Protein AF-A0A7L2RT43-F1 (afdb_monomer_lite)

pLDDT: mean 70.76, std 15.05, range [37.91, 91.5]

Foldseek 3Di:
DVVVVVVVVVVVVVVVVLVVVVVVVVVVLPDPCCVVCDPPPPDPVVVVVVVVNLVVLVVLLVVLVVQLVVLVLVLVVLVVLLVCLVVCVVPVDDFDWDDCVVSVPDDPDDPPGHTPPDPVSNCVNPDVVSVVVNVVSVVSNVVSVVSNVVSVVVVVVVVVD

Structure (mmCIF, N/CA/C/O backbone):
data_AF-A0A7L2RT43-F1
#
_entry.id   AF-A0A7L2RT43-F1
#
loop_
_atom_site.group_PDB
_atom_site.id
_atom_site.type_symbol
_atom_site.label_atom_id
_atom_site.label_alt_id
_atom_site.label_comp_id
_atom_site.label_asym_id
_atom_site.label_entity_id
_atom_site.label_seq_id
_atom_site.pdbx_PDB_ins_code
_atom_site.Cartn_x
_atom_site.Cartn_y
_atom_site.Cartn_z
_atom_site.occupancy
_atom_site.B_iso_or_equiv
_atom_site.auth_seq_id
_atom_site.auth_comp_id
_atom_site.auth_asym_id
_atom_site.auth_atom_id
_atom_site.pdbx_PDB_model_num
ATOM 1 N N . ILE A 1 1 ? 2.472 17.837 10.122 1.00 66.56 1 ILE A N 1
ATOM 2 C CA . ILE A 1 1 ? 1.477 17.198 9.222 1.00 66.56 1 ILE A CA 1
ATOM 3 C C . ILE A 1 1 ? 1.852 17.397 7.753 1.00 66.56 1 ILE A C 1
ATOM 5 O O . ILE A 1 1 ? 1.757 16.445 6.989 1.00 66.56 1 ILE A O 1
ATOM 9 N N . ASP A 1 2 ? 2.384 18.560 7.372 1.00 83.12 2 ASP A N 1
ATOM 10 C CA . ASP A 1 2 ? 2.767 18.857 5.982 1.00 83.12 2 ASP A CA 1
ATOM 11 C C . ASP A 1 2 ? 3.875 17.949 5.432 1.00 83.12 2 ASP A C 1
ATOM 13 O O . ASP A 1 2 ? 3.764 17.458 4.314 1.00 83.12 2 ASP A O 1
ATOM 17 N N . ILE A 1 3 ? 4.890 17.623 6.243 1.00 85.75 3 ILE A N 1
ATOM 18 C CA . ILE A 1 3 ? 5.983 16.708 5.857 1.00 85.75 3 ILE A CA 1
ATOM 19 C C . ILE A 1 3 ? 5.455 15.336 5.419 1.00 85.75 3 ILE A C 1
ATOM 21 O O . ILE A 1 3 ? 5.852 14.833 4.373 1.00 85.75 3 ILE A O 1
ATOM 25 N N . PHE A 1 4 ? 4.516 14.752 6.169 1.00 87.12 4 PHE A N 1
ATOM 26 C CA . PHE A 1 4 ? 3.926 13.458 5.812 1.00 87.12 4 PHE A CA 1
ATOM 27 C C . PHE A 1 4 ? 3.163 13.525 4.487 1.00 87.12 4 PHE A C 1
ATOM 29 O O . PHE A 1 4 ? 3.270 12.611 3.675 1.00 87.12 4 PHE A O 1
ATOM 36 N N . LYS A 1 5 ? 2.456 14.632 4.232 1.00 85.81 5 LYS A N 1
ATOM 37 C CA . LYS A 1 5 ? 1.797 14.884 2.946 1.00 85.81 5 LYS A CA 1
ATOM 38 C C . LYS A 1 5 ? 2.804 14.871 1.794 1.00 85.81 5 LYS A C 1
ATOM 40 O O . LYS A 1 5 ? 2.600 14.139 0.831 1.00 85.81 5 LYS A O 1
ATOM 45 N N . TYR A 1 6 ? 3.902 15.621 1.907 1.00 88.44 6 TYR A N 1
ATOM 46 C CA . TYR A 1 6 ? 4.933 15.669 0.863 1.00 88.44 6 TYR A CA 1
ATOM 47 C C . TYR A 1 6 ? 5.580 14.307 0.608 1.00 88.44 6 TYR A C 1
ATOM 49 O O . TYR A 1 6 ? 5.798 13.946 -0.546 1.00 88.44 6 TYR A O 1
ATOM 57 N N . VAL A 1 7 ? 5.829 13.528 1.662 1.00 91.19 7 VAL A N 1
ATOM 58 C CA . VAL A 1 7 ? 6.380 12.173 1.530 1.00 91.19 7 VAL A CA 1
ATOM 59 C C . VAL A 1 7 ? 5.412 11.265 0.773 1.00 91.19 7 VAL A C 1
ATOM 61 O O . VAL A 1 7 ? 5.827 10.602 -0.172 1.00 91.19 7 VAL A O 1
ATOM 64 N N . ILE A 1 8 ? 4.122 11.269 1.118 1.00 89.94 8 ILE A N 1
ATOM 65 C CA . ILE A 1 8 ? 3.122 10.428 0.444 1.00 89.94 8 ILE A CA 1
ATOM 66 C C . ILE A 1 8 ? 2.988 10.812 -1.034 1.00 89.94 8 ILE A C 1
ATOM 68 O O . ILE A 1 8 ? 2.995 9.929 -1.889 1.00 89.94 8 ILE A O 1
ATOM 72 N N . TYR A 1 9 ? 2.919 12.109 -1.356 1.00 91.12 9 TYR A N 1
ATOM 73 C CA . TYR A 1 9 ? 2.854 12.558 -2.751 1.00 91.12 9 TYR A CA 1
ATOM 74 C C . TYR A 1 9 ? 4.123 12.209 -3.534 1.00 91.12 9 TYR A C 1
ATOM 76 O O . TYR A 1 9 ? 4.027 11.763 -4.676 1.00 91.12 9 TYR A O 1
ATOM 84 N N . GLY A 1 10 ? 5.301 12.364 -2.922 1.00 91.25 10 GLY A N 1
ATOM 85 C CA . GLY A 1 10 ? 6.574 11.996 -3.540 1.00 91.25 10 GLY A CA 1
ATOM 86 C C . GLY A 1 10 ? 6.662 10.499 -3.828 1.00 91.25 10 GLY A C 1
ATOM 87 O O . GLY A 1 10 ? 7.024 10.101 -4.933 1.00 91.25 10 GLY A O 1
ATOM 88 N N . VAL A 1 11 ? 6.255 9.668 -2.867 1.00 88.88 11 VAL A N 1
ATOM 89 C CA . VAL A 1 11 ? 6.207 8.209 -3.017 1.00 88.88 11 VAL A CA 1
ATOM 90 C C . VAL A 1 11 ? 5.194 7.806 -4.092 1.00 88.88 11 VAL A C 1
ATOM 92 O O . VAL A 1 11 ? 5.526 7.010 -4.966 1.00 88.88 11 VAL A O 1
ATOM 95 N N . ALA A 1 12 ? 3.996 8.398 -4.099 1.00 87.81 12 ALA A N 1
ATOM 96 C CA . ALA A 1 12 ? 2.977 8.129 -5.114 1.00 87.81 12 ALA A CA 1
ATOM 97 C C . ALA A 1 12 ? 3.459 8.481 -6.534 1.00 87.81 12 ALA A C 1
ATOM 99 O O . ALA A 1 12 ? 3.301 7.679 -7.455 1.00 87.81 12 ALA A O 1
ATOM 100 N N . ALA A 1 13 ? 4.098 9.642 -6.710 1.00 90.81 13 ALA A N 1
ATOM 101 C CA . ALA A 1 13 ? 4.662 10.053 -7.995 1.00 90.81 13 ALA A CA 1
ATOM 102 C C . ALA A 1 13 ? 5.808 9.131 -8.445 1.00 90.81 13 ALA A C 1
ATOM 104 O O . ALA A 1 13 ? 5.861 8.741 -9.612 1.00 90.81 13 ALA A O 1
ATOM 105 N N . ALA A 1 14 ? 6.691 8.730 -7.526 1.00 87.56 14 ALA A N 1
ATOM 106 C CA . ALA A 1 14 ? 7.780 7.803 -7.819 1.00 87.56 14 ALA A CA 1
ATOM 107 C C . ALA A 1 14 ? 7.262 6.423 -8.256 1.00 87.56 14 ALA A C 1
ATOM 109 O O . ALA A 1 14 ? 7.740 5.882 -9.252 1.00 87.56 14 ALA A O 1
ATOM 110 N N . PHE A 1 15 ? 6.248 5.880 -7.571 1.00 85.75 15 PHE A N 1
ATOM 111 C CA . PHE A 1 15 ? 5.609 4.620 -7.959 1.00 85.75 15 PHE A CA 1
ATOM 112 C C . PHE A 1 15 ? 4.926 4.701 -9.324 1.00 85.75 15 PHE A C 1
ATOM 114 O O . PHE A 1 15 ? 4.985 3.741 -10.089 1.00 85.75 15 PHE A O 1
ATOM 121 N N . PHE A 1 16 ? 4.314 5.838 -9.655 1.00 87.38 16 PHE A N 1
ATOM 122 C CA . PHE A 1 16 ? 3.690 6.037 -10.960 1.00 87.38 16 PHE A CA 1
ATOM 123 C C . PHE A 1 16 ? 4.722 6.019 -12.096 1.00 87.38 16 PHE A C 1
ATOM 125 O O . PHE A 1 16 ? 4.561 5.288 -13.072 1.00 87.38 16 PHE A O 1
ATOM 132 N N . VAL A 1 17 ? 5.823 6.764 -11.941 1.00 88.19 17 VAL A N 1
ATOM 133 C CA . VAL A 1 17 ? 6.931 6.762 -12.911 1.00 88.19 17 VAL A CA 1
ATOM 134 C C . VAL A 1 17 ? 7.552 5.369 -13.021 1.00 88.19 17 VAL A C 1
ATOM 136 O O . VAL A 1 17 ? 7.804 4.893 -14.126 1.00 88.19 17 VAL A O 1
ATOM 139 N N . TYR A 1 18 ? 7.743 4.686 -11.892 1.00 82.94 18 TYR A N 1
ATOM 140 C CA . TYR A 1 18 ? 8.242 3.315 -11.863 1.00 82.94 18 TYR A CA 1
ATOM 141 C C . TYR A 1 18 ? 7.320 2.337 -12.607 1.00 82.94 18 TYR A C 1
ATOM 143 O O . TYR A 1 18 ? 7.806 1.520 -13.386 1.00 82.94 18 TYR A O 1
ATOM 151 N N . GLY A 1 19 ? 5.999 2.463 -12.450 1.00 82.44 19 GLY A N 1
ATOM 152 C CA . GLY A 1 19 ? 5.019 1.661 -13.184 1.00 82.44 19 GLY A CA 1
ATOM 153 C C . GLY A 1 19 ? 5.109 1.845 -14.702 1.00 82.44 19 GLY A C 1
ATOM 154 O O . GLY A 1 19 ? 5.074 0.861 -15.436 1.00 82.44 19 GLY A O 1
ATOM 155 N N . ILE A 1 20 ? 5.299 3.081 -15.183 1.00 86.25 20 ILE A N 1
ATOM 156 C CA . ILE A 1 20 ? 5.510 3.352 -16.616 1.00 86.25 20 ILE A CA 1
ATOM 157 C C . ILE A 1 20 ? 6.807 2.699 -17.106 1.00 86.25 20 ILE A C 1
ATOM 159 O O . ILE A 1 20 ? 6.813 2.074 -18.163 1.00 86.25 20 ILE A O 1
ATOM 163 N N . LEU A 1 21 ? 7.896 2.809 -16.340 1.00 82.06 21 LEU A N 1
ATOM 164 C CA . LEU A 1 21 ? 9.185 2.211 -16.701 1.00 82.06 21 LEU A CA 1
ATOM 165 C C . LEU A 1 21 ? 9.102 0.680 -16.781 1.00 82.06 21 LEU A C 1
ATOM 167 O O . LEU A 1 21 ? 9.565 0.101 -17.762 1.00 82.06 21 LEU A O 1
ATOM 171 N N . LEU A 1 22 ? 8.441 0.040 -15.811 1.00 77.94 22 LEU A N 1
ATOM 172 C CA . LEU A 1 22 ? 8.173 -1.400 -15.839 1.00 77.94 22 LEU A CA 1
ATOM 173 C C . LEU A 1 22 ? 7.288 -1.808 -17.020 1.00 77.94 22 LEU A C 1
ATOM 175 O O . LEU A 1 22 ? 7.531 -2.837 -17.641 1.00 77.94 22 LEU A O 1
ATOM 179 N N . MET A 1 23 ? 6.270 -1.012 -17.353 1.00 80.81 23 MET A N 1
ATOM 180 C CA . MET A 1 23 ? 5.399 -1.280 -18.499 1.00 80.81 23 MET A CA 1
ATOM 181 C C . MET A 1 23 ? 6.179 -1.212 -19.818 1.00 80.81 23 MET A C 1
ATOM 183 O O . MET A 1 23 ? 6.021 -2.081 -20.673 1.00 80.81 23 MET A O 1
ATOM 187 N N . VAL A 1 24 ? 7.055 -0.215 -19.967 1.00 81.00 24 VAL A N 1
ATOM 188 C CA . VAL A 1 24 ? 7.945 -0.073 -21.125 1.00 81.00 24 VAL A CA 1
ATOM 189 C C . VAL A 1 24 ? 8.903 -1.265 -21.228 1.00 81.00 24 VAL A C 1
ATOM 191 O O . VAL A 1 24 ? 9.033 -1.843 -22.305 1.00 81.00 24 VAL A O 1
ATOM 194 N N . GLU A 1 25 ? 9.519 -1.689 -20.122 1.00 74.50 25 GLU A N 1
ATOM 195 C CA . GLU A 1 25 ? 10.368 -2.889 -20.094 1.00 74.50 25 GLU A CA 1
ATOM 196 C C . GLU A 1 25 ? 9.575 -4.167 -20.423 1.00 74.50 25 GLU A C 1
ATOM 198 O O . GLU A 1 25 ? 10.057 -5.014 -21.174 1.00 74.50 25 GLU A O 1
ATOM 203 N N . GLY A 1 26 ? 8.327 -4.259 -19.953 1.00 72.25 26 GLY A N 1
ATOM 204 C CA . GLY A 1 26 ? 7.367 -5.308 -20.299 1.00 72.25 26 GLY A CA 1
ATOM 205 C C . GLY A 1 26 ? 7.170 -5.450 -21.812 1.00 72.25 26 GLY A C 1
ATOM 206 O O . GLY A 1 26 ? 7.292 -6.544 -22.361 1.00 72.25 26 GLY A O 1
ATOM 207 N N . PHE A 1 27 ? 6.958 -4.336 -22.518 1.00 70.31 27 PHE A N 1
ATOM 208 C CA . PHE A 1 27 ? 6.864 -4.348 -23.982 1.00 70.31 27 PHE A CA 1
ATOM 209 C C . PHE A 1 27 ? 8.179 -4.741 -24.663 1.00 70.31 27 PHE A C 1
ATOM 211 O O . PHE A 1 27 ? 8.155 -5.448 -25.670 1.00 70.31 27 PHE A O 1
ATOM 218 N N . PHE A 1 28 ? 9.325 -4.319 -24.120 1.00 65.31 28 PHE A N 1
ATOM 219 C CA . PHE A 1 28 ? 10.633 -4.701 -24.658 1.00 65.31 28 PHE A CA 1
ATOM 220 C C . PHE A 1 28 ? 10.965 -6.187 -24.428 1.00 65.31 28 PHE A C 1
ATOM 222 O O . PHE A 1 28 ? 11.649 -6.786 -25.259 1.00 65.31 28 PHE A O 1
ATOM 229 N N . THR A 1 29 ? 10.484 -6.804 -23.342 1.00 63.47 29 THR A N 1
ATOM 230 C CA . THR A 1 29 ? 10.761 -8.217 -23.026 1.00 63.47 29 THR A CA 1
ATOM 231 C C . THR A 1 29 ? 9.836 -9.197 -23.761 1.00 63.47 29 THR A C 1
ATOM 233 O O . THR A 1 29 ? 10.284 -10.275 -24.173 1.00 63.47 29 THR A O 1
ATOM 236 N N . THR A 1 30 ? 8.571 -8.818 -24.009 1.00 62.91 30 THR A N 1
ATOM 237 C CA . THR A 1 30 ? 7.585 -9.617 -24.759 1.00 62.91 30 THR A CA 1
ATOM 238 C C . THR A 1 30 ? 7.853 -9.575 -26.270 1.00 62.91 30 THR A C 1
ATOM 240 O O . THR A 1 30 ? 7.125 -8.942 -27.018 1.00 62.91 30 THR A O 1
ATOM 243 N N . GLY A 1 31 ? 8.906 -10.260 -26.725 1.00 53.19 31 GLY A N 1
ATOM 244 C CA . GLY A 1 31 ? 9.026 -10.948 -28.027 1.00 53.19 31 GLY A CA 1
ATOM 245 C C . GLY A 1 31 ? 8.935 -10.178 -29.358 1.00 53.19 31 GLY A C 1
ATOM 246 O O . GLY A 1 31 ? 9.667 -10.526 -30.276 1.00 53.19 31 GLY A O 1
ATOM 247 N N . ALA A 1 32 ? 8.118 -9.133 -29.502 1.00 49.28 32 ALA A N 1
ATOM 248 C CA . ALA A 1 32 ? 7.844 -8.470 -30.783 1.00 49.28 32 ALA A CA 1
ATOM 249 C C . ALA A 1 32 ? 9.066 -7.745 -31.383 1.00 49.2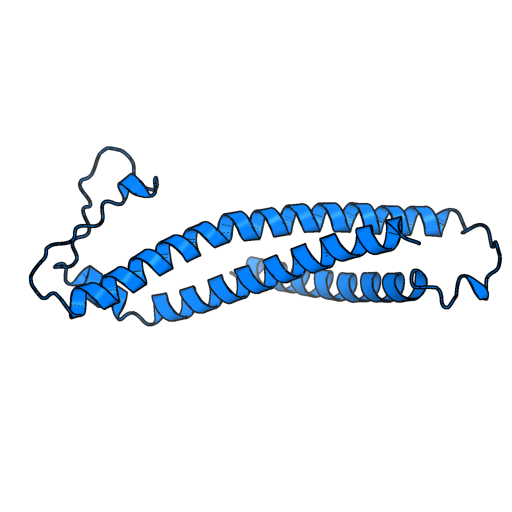8 32 ALA A C 1
ATOM 251 O O . ALA A 1 32 ? 9.070 -7.412 -32.563 1.00 49.28 32 ALA A O 1
ATOM 252 N N . ILE A 1 33 ? 10.110 -7.511 -30.579 1.00 49.91 33 ILE A N 1
ATOM 253 C CA . ILE A 1 33 ? 11.343 -6.817 -30.989 1.00 49.91 33 ILE A CA 1
ATOM 254 C C . ILE A 1 33 ? 12.565 -7.755 -30.962 1.00 49.91 33 ILE A C 1
ATOM 256 O O . ILE A 1 33 ? 13.559 -7.480 -31.631 1.00 49.91 33 ILE A O 1
ATOM 260 N N . LYS A 1 34 ? 12.489 -8.905 -30.267 1.00 50.03 34 LYS A N 1
ATOM 261 C CA . LYS A 1 34 ? 13.550 -9.934 -30.293 1.00 50.03 34 LYS A CA 1
ATOM 262 C C . LYS A 1 34 ? 13.758 -10.487 -31.709 1.00 50.03 34 LYS A C 1
ATOM 264 O O . LYS A 1 34 ? 14.889 -10.787 -32.070 1.00 50.03 34 LYS A O 1
ATOM 269 N N . ASP A 1 35 ? 12.689 -10.537 -32.506 1.00 49.22 35 ASP A N 1
ATOM 270 C CA . ASP A 1 35 ? 12.712 -11.006 -33.898 1.00 49.22 35 ASP A CA 1
ATOM 271 C C . ASP A 1 35 ? 13.223 -9.937 -34.893 1.00 49.22 35 ASP A C 1
ATOM 273 O O . ASP A 1 35 ? 13.802 -10.258 -35.926 1.00 49.22 35 ASP A O 1
ATOM 277 N N . LEU A 1 36 ? 13.069 -8.640 -34.577 1.00 53.50 36 LEU A N 1
ATOM 278 C CA . LEU A 1 36 ? 13.512 -7.540 -35.452 1.00 53.50 36 LEU A CA 1
ATOM 279 C C . LEU A 1 36 ? 14.952 -7.074 -35.202 1.00 53.50 36 LEU A C 1
ATOM 281 O O . LEU A 1 36 ? 15.555 -6.478 -36.092 1.00 53.50 36 LEU A O 1
ATOM 285 N N . TYR A 1 37 ? 15.510 -7.317 -34.015 1.00 47.47 37 TYR A N 1
ATOM 286 C CA . TYR A 1 37 ? 16.819 -6.788 -33.611 1.00 47.47 37 TYR A CA 1
ATOM 287 C C . TYR A 1 37 ? 17.905 -7.871 -33.516 1.00 47.47 37 TYR A C 1
ATOM 289 O O . TYR A 1 37 ? 18.813 -7.750 -32.695 1.00 47.47 37 TYR A O 1
ATOM 297 N N . GLY A 1 38 ? 17.779 -8.919 -34.347 1.00 50.12 38 GLY A N 1
ATOM 298 C CA . GLY A 1 38 ? 18.628 -10.114 -34.416 1.00 50.12 38 GLY A CA 1
ATOM 299 C C . GLY A 1 38 ? 20.004 -9.954 -33.775 1.00 50.12 38 GLY A C 1
ATOM 300 O O . GLY A 1 38 ? 20.805 -9.142 -34.225 1.00 50.12 38 GLY A O 1
ATOM 301 N N . ASP A 1 39 ? 20.244 -10.707 -32.701 1.00 46.34 39 ASP A N 1
ATOM 302 C CA . ASP A 1 39 ? 21.532 -10.838 -32.007 1.00 46.34 39 ASP A CA 1
ATOM 303 C C . ASP A 1 39 ? 22.316 -9.527 -31.775 1.00 46.34 39 ASP A C 1
ATOM 305 O O . ASP A 1 39 ? 23.550 -9.514 -31.686 1.00 46.34 39 ASP A O 1
ATOM 309 N N . PHE A 1 40 ? 21.630 -8.385 -31.637 1.00 48.19 40 PHE A N 1
ATOM 310 C CA . PHE A 1 40 ? 22.309 -7.156 -31.264 1.00 48.19 40 PHE A CA 1
ATOM 311 C C . PHE A 1 40 ? 22.667 -7.252 -29.787 1.00 48.19 40 PHE A C 1
ATOM 313 O O . PHE A 1 40 ? 21.866 -6.982 -28.892 1.00 48.19 40 PHE A O 1
ATOM 320 N N . LYS A 1 41 ? 23.906 -7.684 -29.556 1.00 46.38 41 LYS A N 1
ATOM 321 C CA . LYS A 1 41 ? 24.647 -7.646 -28.299 1.00 46.38 41 LYS A CA 1
ATOM 322 C C . LYS A 1 41 ? 24.261 -6.380 -27.527 1.00 46.38 41 LYS A C 1
ATOM 324 O O . LYS A 1 41 ? 24.750 -5.292 -27.832 1.00 46.38 41 LYS A O 1
ATOM 329 N N . ILE A 1 42 ? 23.332 -6.534 -26.576 1.00 56.50 42 ILE A N 1
ATOM 330 C CA . ILE A 1 42 ? 22.755 -5.441 -25.785 1.00 56.50 42 ILE A CA 1
ATOM 331 C C . ILE A 1 42 ? 23.907 -4.574 -25.280 1.00 56.50 42 ILE A C 1
ATOM 333 O O . ILE A 1 42 ? 24.849 -5.092 -24.670 1.00 56.50 42 ILE A O 1
ATOM 337 N N . THR A 1 43 ? 23.858 -3.270 -25.566 1.00 60.78 43 THR A N 1
ATOM 338 C CA . THR A 1 43 ? 24.866 -2.320 -25.089 1.00 60.78 43 THR A CA 1
ATOM 339 C C . THR A 1 43 ? 25.007 -2.488 -23.573 1.00 60.78 43 THR A C 1
ATOM 341 O O . THR A 1 43 ? 24.016 -2.661 -22.864 1.00 60.78 43 THR A O 1
ATOM 344 N N . THR A 1 44 ? 26.230 -2.487 -23.043 1.00 57.50 44 THR A N 1
ATOM 345 C CA . THR A 1 44 ? 26.511 -2.814 -21.630 1.00 57.50 44 THR A CA 1
ATOM 346 C C . THR A 1 44 ? 25.652 -2.005 -20.640 1.00 57.50 44 THR A C 1
ATOM 348 O O . THR A 1 44 ? 25.303 -2.504 -19.573 1.00 57.50 44 THR A O 1
ATOM 351 N N . CYS A 1 45 ? 25.234 -0.793 -21.029 1.00 63.94 45 CYS A N 1
ATOM 352 C CA . CYS A 1 45 ? 24.324 0.071 -20.275 1.00 63.94 45 CYS A CA 1
ATOM 353 C C . CYS A 1 45 ? 22.916 -0.536 -20.094 1.00 63.94 45 CYS A C 1
ATOM 355 O O . CYS A 1 45 ? 22.393 -0.536 -18.982 1.00 63.94 45 CYS A O 1
ATOM 357 N N . GLY A 1 46 ? 22.326 -1.131 -21.140 1.00 67.06 46 GLY A N 1
ATOM 358 C CA . GLY A 1 46 ? 20.985 -1.729 -21.072 1.00 67.06 46 GLY A CA 1
ATOM 359 C C . GLY A 1 46 ? 20.903 -2.923 -20.115 1.00 67.06 46 GLY A C 1
ATOM 360 O O . GLY A 1 46 ? 19.913 -3.083 -19.404 1.00 67.06 46 GLY A O 1
ATOM 361 N N . ARG A 1 47 ? 21.983 -3.713 -20.015 1.00 67.56 47 ARG A N 1
ATOM 362 C CA . ARG A 1 47 ? 22.077 -4.832 -19.059 1.00 67.56 47 ARG A CA 1
ATOM 363 C C . ARG A 1 47 ? 22.151 -4.352 -17.611 1.00 67.56 47 ARG A C 1
ATOM 365 O O . ARG A 1 47 ? 21.512 -4.954 -16.755 1.00 67.56 47 ARG A O 1
ATOM 372 N N . CYS A 1 48 ? 22.894 -3.277 -17.335 1.00 72.69 48 CYS A N 1
ATOM 373 C CA . CYS A 1 48 ? 22.960 -2.701 -15.989 1.00 72.69 48 CYS A CA 1
ATOM 374 C C . CYS A 1 48 ? 21.622 -2.088 -15.569 1.00 72.69 48 CYS A C 1
ATOM 376 O O . CYS A 1 48 ? 21.199 -2.282 -14.434 1.00 72.69 48 CYS A O 1
ATOM 378 N N . VAL A 1 49 ? 20.941 -1.393 -16.485 1.00 76.44 49 VAL A N 1
ATOM 379 C CA . VAL A 1 49 ? 19.634 -0.785 -16.211 1.00 76.44 49 VAL A CA 1
ATOM 380 C C . VAL A 1 49 ? 18.579 -1.861 -15.942 1.00 76.44 49 VAL A C 1
ATOM 382 O O . VAL A 1 49 ? 17.915 -1.795 -14.913 1.00 76.44 49 VAL A O 1
ATOM 385 N N . SER A 1 50 ? 18.487 -2.901 -16.778 1.00 73.19 50 SER A N 1
ATOM 386 C CA . SER A 1 50 ? 17.559 -4.020 -16.543 1.00 73.19 50 SER A CA 1
ATOM 387 C C . SER A 1 50 ? 17.883 -4.782 -15.249 1.00 73.19 50 SER A C 1
ATOM 389 O O . SER A 1 50 ? 16.990 -5.048 -14.449 1.00 73.19 50 SER A O 1
ATOM 391 N N . ALA A 1 51 ? 19.163 -5.046 -14.954 1.00 76.06 51 ALA A N 1
ATOM 392 C CA . ALA A 1 51 ? 19.554 -5.663 -13.683 1.00 76.06 51 ALA A CA 1
ATOM 393 C C . ALA A 1 51 ? 19.138 -4.816 -12.465 1.00 76.06 51 ALA A C 1
ATOM 395 O O . ALA A 1 51 ? 18.715 -5.363 -11.445 1.00 76.06 51 ALA A O 1
ATO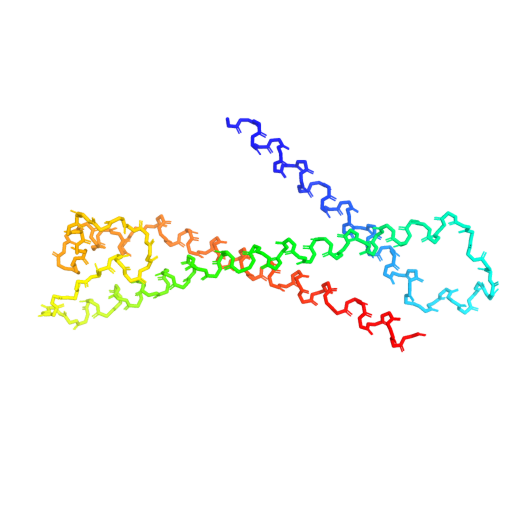M 396 N N . TRP A 1 52 ? 19.216 -3.487 -12.578 1.00 79.31 52 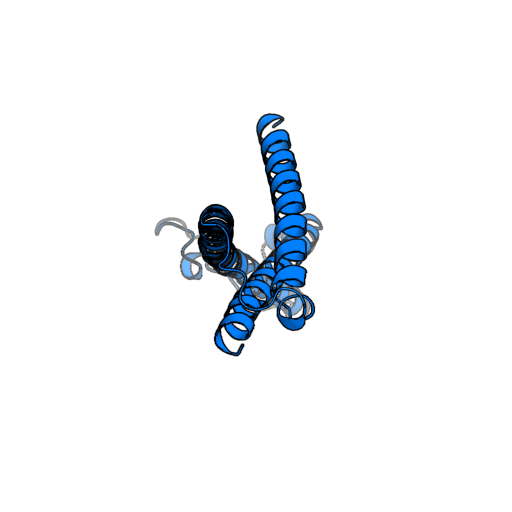TRP A N 1
ATOM 397 C CA . TRP A 1 52 ? 18.773 -2.563 -11.536 1.00 79.31 52 TRP A CA 1
ATOM 398 C C . TRP A 1 52 ? 17.255 -2.607 -11.331 1.00 79.31 52 TRP A C 1
ATOM 400 O O . TRP A 1 52 ? 16.791 -2.672 -10.193 1.00 79.31 52 TRP A O 1
ATOM 410 N N . PHE A 1 53 ? 16.479 -2.641 -12.419 1.00 77.12 53 PHE A N 1
ATOM 411 C CA . PHE A 1 53 ? 15.023 -2.803 -12.362 1.00 77.12 53 PHE A CA 1
ATOM 412 C C . PHE A 1 53 ? 14.616 -4.130 -11.725 1.00 77.12 53 PHE A C 1
ATOM 414 O O . PHE A 1 53 ? 13.746 -4.148 -10.851 1.00 77.12 53 PHE A O 1
ATOM 421 N N . ILE A 1 54 ? 15.285 -5.226 -12.085 1.00 78.75 54 ILE A N 1
ATOM 422 C CA . ILE A 1 54 ? 15.055 -6.545 -11.487 1.00 78.75 54 ILE A CA 1
ATOM 423 C C . ILE A 1 54 ? 15.326 -6.496 -9.978 1.00 78.75 54 ILE A C 1
ATOM 425 O O . ILE A 1 54 ? 14.456 -6.868 -9.190 1.00 78.75 54 ILE A O 1
ATOM 429 N N . MET A 1 55 ? 16.491 -5.987 -9.560 1.00 82.19 55 MET A N 1
ATOM 430 C CA . MET A 1 55 ? 16.851 -5.874 -8.141 1.00 82.19 55 MET A CA 1
ATOM 431 C C . MET A 1 55 ? 15.806 -5.073 -7.351 1.00 82.19 55 MET A C 1
ATOM 433 O O . MET A 1 55 ? 15.360 -5.496 -6.285 1.00 82.19 55 MET A O 1
ATOM 437 N N . LEU A 1 56 ? 15.385 -3.931 -7.891 1.00 81.75 56 LEU A N 1
ATOM 438 C CA . LEU A 1 56 ? 14.434 -3.036 -7.245 1.00 81.75 56 LEU A CA 1
ATOM 439 C C . LEU A 1 56 ? 13.024 -3.651 -7.170 1.00 81.75 56 LEU A C 1
ATOM 441 O O . LEU A 1 56 ? 12.361 -3.512 -6.143 1.00 81.75 56 LEU A O 1
ATOM 445 N N . THR A 1 57 ? 12.607 -4.420 -8.180 1.00 81.56 57 THR A N 1
ATOM 446 C CA . THR A 1 57 ? 11.343 -5.181 -8.159 1.00 81.56 57 THR A CA 1
ATOM 447 C C . THR A 1 57 ? 11.339 -6.226 -7.041 1.00 81.56 57 THR A C 1
ATOM 449 O O . THR A 1 57 ? 10.355 -6.342 -6.314 1.00 81.56 57 THR A O 1
ATOM 452 N N . TYR A 1 58 ? 12.452 -6.941 -6.830 1.00 82.56 58 TYR A N 1
ATOM 453 C CA . TYR A 1 58 ? 12.583 -7.893 -5.719 1.00 82.56 58 TYR A CA 1
ATOM 454 C C . TYR A 1 58 ? 12.504 -7.214 -4.347 1.00 82.56 58 TYR A C 1
ATOM 456 O O . TYR A 1 58 ? 11.840 -7.727 -3.444 1.00 82.56 58 TYR A O 1
ATOM 464 N N . ILE A 1 59 ? 13.143 -6.051 -4.185 1.00 87.12 59 ILE A N 1
ATOM 465 C CA . ILE A 1 59 ? 13.064 -5.274 -2.939 1.00 87.12 59 ILE A CA 1
ATOM 466 C C . ILE A 1 59 ? 11.621 -4.835 -2.681 1.00 87.12 59 ILE A C 1
ATOM 468 O O . ILE A 1 59 ? 11.117 -5.008 -1.570 1.00 87.12 59 ILE A O 1
ATOM 472 N N . PHE A 1 60 ? 10.932 -4.318 -3.702 1.00 83.31 60 PHE A N 1
ATOM 473 C CA . PHE A 1 60 ? 9.528 -3.941 -3.571 1.00 83.31 60 PHE A CA 1
ATOM 474 C C . PHE A 1 60 ? 8.641 -5.143 -3.266 1.00 83.31 60 PHE A C 1
ATOM 476 O O . PHE A 1 60 ? 7.809 -5.046 -2.372 1.00 83.31 60 PHE A O 1
ATOM 483 N N . MET A 1 61 ? 8.842 -6.289 -3.915 1.00 85.75 61 MET A N 1
ATOM 484 C CA . MET A 1 61 ? 8.105 -7.517 -3.613 1.00 85.75 61 MET A CA 1
ATOM 485 C C . MET A 1 61 ? 8.221 -7.894 -2.131 1.00 85.75 61 MET A C 1
ATOM 487 O O . MET A 1 61 ? 7.203 -8.145 -1.489 1.00 85.75 61 MET A O 1
ATOM 491 N N . LEU A 1 62 ? 9.434 -7.880 -1.565 1.00 88.25 62 LEU A N 1
ATOM 492 C CA . LEU A 1 62 ? 9.648 -8.153 -0.139 1.00 88.25 62 LEU A CA 1
ATOM 493 C C . LEU A 1 62 ? 8.976 -7.104 0.757 1.00 88.25 62 LEU A C 1
ATOM 495 O O . LEU A 1 62 ? 8.360 -7.462 1.762 1.00 88.25 62 LEU A O 1
ATOM 499 N N . ALA A 1 63 ? 9.052 -5.824 0.385 1.00 90.25 63 ALA A N 1
ATOM 500 C CA . ALA A 1 63 ? 8.397 -4.746 1.118 1.00 90.25 63 ALA A CA 1
ATOM 501 C C . ALA A 1 63 ? 6.867 -4.914 1.127 1.00 90.25 63 ALA A C 1
ATOM 503 O O . ALA A 1 63 ? 6.251 -4.880 2.191 1.00 90.25 63 ALA A O 1
ATOM 504 N N . TRP A 1 64 ? 6.255 -5.160 -0.034 1.00 87.88 64 TRP A N 1
ATOM 505 C CA . TRP A 1 64 ? 4.814 -5.372 -0.172 1.00 87.88 64 TRP A CA 1
ATOM 506 C C . TRP A 1 64 ? 4.351 -6.656 0.523 1.00 87.88 64 TRP A C 1
ATOM 508 O O . TRP A 1 64 ? 3.302 -6.644 1.163 1.00 87.88 64 TRP A O 1
ATOM 518 N N . LEU A 1 65 ? 5.154 -7.725 0.504 1.00 89.56 65 LEU A N 1
ATOM 519 C CA . LEU A 1 65 ? 4.895 -8.939 1.284 1.00 89.56 65 LEU A CA 1
ATOM 520 C C . LEU A 1 65 ? 4.874 -8.624 2.785 1.00 89.56 65 LEU A C 1
ATOM 522 O O . LEU A 1 65 ? 3.927 -8.996 3.479 1.00 89.56 65 LEU A O 1
ATOM 526 N N . GLY A 1 66 ? 5.848 -7.855 3.276 1.00 89.81 66 GLY A N 1
ATOM 527 C CA . GLY A 1 66 ? 5.843 -7.346 4.646 1.00 89.81 66 GLY A CA 1
ATOM 528 C C . GLY A 1 66 ? 4.557 -6.582 4.966 1.00 89.81 66 GLY A C 1
ATOM 529 O O . GLY A 1 66 ? 3.882 -6.903 5.942 1.00 89.81 66 GLY A O 1
ATOM 530 N N . VAL A 1 67 ? 4.158 -5.634 4.111 1.00 89.75 67 VAL A N 1
ATOM 531 C CA . VAL A 1 67 ? 2.908 -4.872 4.283 1.00 89.75 67 VAL A CA 1
ATOM 532 C C . VAL A 1 67 ? 1.691 -5.798 4.327 1.00 89.75 67 VAL A C 1
ATOM 534 O O . VAL A 1 67 ? 0.850 -5.625 5.206 1.00 89.75 67 VAL A O 1
ATOM 537 N N . THR A 1 68 ? 1.587 -6.810 3.457 1.00 89.88 68 THR A N 1
ATOM 538 C CA . THR A 1 68 ? 0.467 -7.773 3.507 1.00 89.88 68 THR A CA 1
ATOM 539 C C . THR A 1 68 ? 0.436 -8.562 4.814 1.00 89.88 68 THR A C 1
ATOM 541 O O . THR A 1 68 ? -0.622 -8.693 5.426 1.00 89.88 68 THR A O 1
ATOM 544 N N . ALA A 1 69 ? 1.592 -9.025 5.298 1.00 89.50 69 ALA A N 1
ATOM 545 C CA . ALA A 1 69 ? 1.677 -9.754 6.557 1.00 89.50 69 ALA A CA 1
ATOM 546 C C . ALA A 1 69 ? 1.264 -8.861 7.736 1.00 89.50 69 ALA A C 1
ATOM 548 O O . ALA A 1 69 ? 0.394 -9.239 8.520 1.00 89.50 69 ALA A O 1
ATOM 549 N N . PHE A 1 70 ? 1.799 -7.639 7.816 1.00 88.50 70 PHE A N 1
ATOM 550 C CA . PHE A 1 70 ? 1.459 -6.695 8.880 1.00 88.50 70 PHE A CA 1
ATOM 551 C C . PHE A 1 70 ? 0.005 -6.211 8.823 1.00 88.50 70 PHE A C 1
ATOM 553 O O . PHE A 1 70 ? -0.599 -6.031 9.874 1.00 88.50 70 PHE A O 1
ATOM 560 N N . THR A 1 71 ? -0.578 -6.023 7.635 1.00 86.31 71 THR A N 1
ATOM 561 C CA . THR A 1 71 ? -1.979 -5.578 7.476 1.00 86.31 71 THR A CA 1
ATOM 562 C C . THR A 1 71 ? -2.997 -6.705 7.647 1.00 86.31 71 THR A C 1
ATOM 564 O O . THR A 1 71 ? -4.136 -6.437 8.025 1.00 86.31 71 THR A O 1
ATOM 567 N N . SER A 1 72 ? -2.607 -7.970 7.467 1.00 86.69 72 SER A N 1
ATOM 568 C CA . SER A 1 72 ? -3.483 -9.115 7.752 1.00 86.69 72 SER A CA 1
ATOM 569 C C . SER A 1 72 ? -3.854 -9.239 9.238 1.00 86.69 72 SER A C 1
ATOM 571 O O . SER A 1 72 ? -4.974 -9.636 9.554 1.00 86.69 72 SER A O 1
ATOM 573 N N . LEU A 1 73 ? -2.961 -8.830 10.151 1.00 84.25 73 LEU A N 1
ATOM 574 C CA . LEU A 1 73 ? -3.185 -8.843 11.603 1.00 84.25 73 LEU A CA 1
ATOM 575 C C . LEU A 1 73 ? -4.365 -7.953 12.045 1.00 84.25 73 LEU A C 1
ATOM 577 O O . LEU A 1 73 ? -5.290 -8.479 12.671 1.00 84.25 73 LEU A O 1
ATOM 581 N N . PRO A 1 74 ? -4.403 -6.640 11.726 1.00 79.38 74 PRO A N 1
ATOM 582 C CA . PRO A 1 74 ? -5.544 -5.798 12.060 1.00 79.38 74 PRO A CA 1
ATOM 583 C C . PRO A 1 74 ? -6.813 -6.262 11.340 1.00 79.38 74 PRO A C 1
ATOM 585 O O . PRO A 1 74 ? -7.860 -6.308 11.975 1.00 79.38 74 PRO A O 1
ATOM 588 N N . VAL A 1 75 ? -6.740 -6.694 10.071 1.00 83.31 75 VAL A N 1
ATOM 589 C CA . VAL A 1 75 ? -7.908 -7.237 9.346 1.00 83.31 75 VAL A CA 1
ATOM 590 C C . VAL A 1 75 ? -8.503 -8.440 10.085 1.00 83.31 75 VAL A C 1
ATOM 592 O O . VAL A 1 75 ? -9.714 -8.483 10.303 1.00 83.31 75 VAL A O 1
ATOM 595 N N . TYR A 1 76 ? -7.670 -9.379 10.541 1.00 81.75 76 TYR A N 1
ATOM 596 C CA . TYR A 1 76 ? -8.117 -10.521 11.336 1.00 81.75 76 TYR A CA 1
ATOM 597 C C . TYR A 1 76 ? -8.762 -10.083 12.656 1.00 81.75 76 TYR A C 1
ATOM 599 O O . TYR A 1 76 ? -9.852 -10.548 12.995 1.00 81.75 76 TYR A O 1
ATOM 607 N N . MET A 1 77 ? -8.136 -9.160 13.390 1.00 77.62 77 MET A N 1
ATOM 608 C CA . MET A 1 77 ? -8.690 -8.635 14.641 1.00 77.62 77 MET A CA 1
ATOM 609 C C . MET A 1 77 ? -10.059 -7.971 14.419 1.00 77.62 77 MET A C 1
ATOM 611 O O . MET A 1 77 ? -10.999 -8.244 15.165 1.00 77.62 77 MET A O 1
ATOM 615 N N . TYR A 1 78 ? -10.213 -7.184 13.351 1.00 75.44 78 TYR A N 1
ATOM 616 C CA . TYR A 1 78 ? -11.486 -6.559 12.987 1.00 75.44 78 TYR A CA 1
ATOM 617 C C . TYR A 1 78 ? -12.563 -7.573 12.611 1.00 75.44 78 TYR A C 1
ATOM 619 O O . TYR A 1 78 ? -13.699 -7.430 13.058 1.00 75.44 78 TYR A O 1
ATOM 627 N N . PHE A 1 79 ? -12.231 -8.621 11.850 1.00 78.06 79 PHE A N 1
ATOM 628 C CA . PHE A 1 79 ? -13.188 -9.689 11.548 1.00 78.06 79 PHE A CA 1
ATOM 629 C C . PHE A 1 79 ? -13.698 -10.370 12.820 1.00 78.06 79 PHE A C 1
ATOM 631 O O . PHE A 1 79 ? -14.901 -1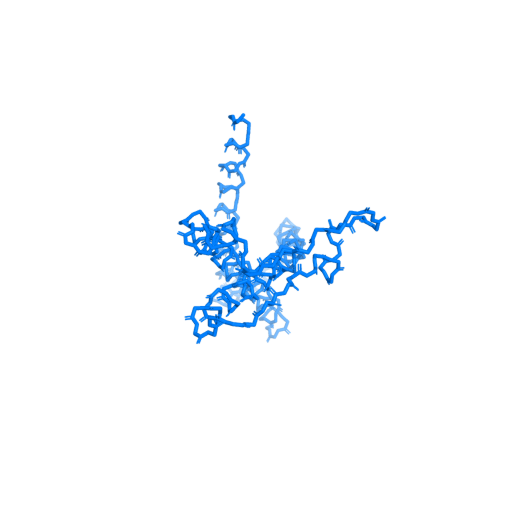0.600 12.948 1.00 78.06 79 PHE A O 1
ATOM 638 N N . ASN A 1 80 ? -12.816 -10.639 13.786 1.00 75.38 80 ASN A N 1
ATOM 639 C CA . ASN A 1 80 ? -13.220 -11.196 15.078 1.00 75.38 80 ASN A CA 1
ATOM 640 C C . ASN A 1 80 ? -14.184 -10.250 15.816 1.00 75.38 80 ASN A C 1
ATOM 642 O O . ASN A 1 80 ? -15.242 -10.690 16.261 1.00 75.38 80 ASN A O 1
ATOM 646 N N . LEU A 1 81 ? -13.875 -8.949 15.872 1.00 74.50 81 LEU A N 1
ATOM 647 C CA . LEU A 1 81 ? -14.735 -7.941 16.505 1.00 74.50 81 LEU A CA 1
ATOM 648 C C . LEU A 1 81 ? -16.103 -7.821 15.822 1.00 74.50 81 LEU A C 1
ATOM 650 O O . LEU A 1 81 ? -17.126 -7.876 16.497 1.00 74.50 81 LEU A O 1
ATOM 654 N N . TRP A 1 82 ? -16.141 -7.726 14.491 1.00 74.12 82 TRP A N 1
ATOM 655 C CA . TRP A 1 82 ? -17.384 -7.647 13.716 1.00 74.12 82 TRP A CA 1
ATOM 656 C C . TRP A 1 82 ? -18.286 -8.864 13.936 1.00 74.12 82 TRP A C 1
ATOM 658 O O . TRP A 1 82 ? -19.498 -8.731 14.120 1.00 74.12 82 TRP A O 1
ATOM 668 N N . THR A 1 83 ? -17.691 -10.059 13.949 1.00 72.75 83 THR A N 1
ATOM 669 C CA . THR A 1 83 ? -18.427 -11.309 14.171 1.00 72.75 83 THR A CA 1
ATOM 670 C C . THR A 1 83 ? -19.032 -11.337 15.574 1.00 72.75 83 THR A C 1
ATOM 672 O O . THR A 1 83 ? -20.185 -11.729 15.731 1.00 72.75 83 THR A O 1
ATOM 675 N N . ILE A 1 84 ? -18.301 -10.848 16.581 1.00 71.38 84 ILE A N 1
ATOM 676 C CA . ILE A 1 84 ? -18.796 -10.717 17.957 1.00 71.38 84 ILE A CA 1
ATOM 677 C C . ILE A 1 84 ? -19.911 -9.674 18.044 1.00 71.38 84 ILE A C 1
ATOM 679 O O . ILE A 1 84 ? -20.954 -9.987 18.603 1.00 71.38 84 ILE A O 1
ATOM 683 N N . CYS A 1 85 ? -19.752 -8.488 17.446 1.00 72.31 85 CYS A N 1
ATOM 684 C CA . CYS A 1 85 ? -20.798 -7.459 17.409 1.00 72.31 85 CYS A CA 1
ATOM 685 C C . CYS A 1 85 ? -22.106 -8.000 16.811 1.00 72.31 85 CYS A C 1
ATOM 687 O O . CYS A 1 85 ? -23.183 -7.749 17.342 1.00 72.31 85 CYS A O 1
ATOM 689 N N . ARG A 1 86 ? -22.020 -8.784 15.728 1.00 70.06 86 ARG A N 1
ATOM 690 C CA . ARG A 1 86 ? -23.193 -9.384 15.076 1.00 70.06 86 ARG A CA 1
ATOM 691 C C . ARG A 1 86 ? -23.809 -10.535 15.882 1.00 70.06 86 ARG A C 1
ATOM 693 O O . ARG A 1 86 ? -25.003 -10.774 15.765 1.00 70.06 86 ARG A O 1
ATOM 700 N N . ASN A 1 87 ? -23.015 -11.265 16.666 1.00 64.94 87 ASN A N 1
ATOM 701 C CA . ASN A 1 87 ? -23.505 -12.389 17.470 1.00 64.94 87 ASN A CA 1
ATOM 702 C C . ASN A 1 87 ? -24.042 -11.936 18.844 1.00 64.94 87 ASN A C 1
ATOM 704 O O . ASN A 1 87 ? -24.975 -12.532 19.373 1.00 64.94 87 ASN A O 1
ATOM 708 N N . ALA A 1 88 ? -23.492 -10.851 19.397 1.00 62.56 88 ALA A N 1
ATOM 709 C CA . ALA A 1 88 ? -23.918 -10.222 20.646 1.00 62.56 88 ALA A CA 1
ATOM 710 C C . ALA A 1 88 ? -25.348 -9.671 20.580 1.00 62.56 88 ALA A C 1
ATOM 712 O O . ALA A 1 88 ? -26.083 -9.764 21.554 1.00 62.56 88 ALA A O 1
ATOM 713 N N . THR A 1 89 ? -25.767 -9.151 19.424 1.00 56.59 89 THR A N 1
ATOM 714 C CA . THR A 1 89 ? -27.131 -8.638 19.217 1.00 56.59 89 THR A CA 1
ATOM 715 C C . THR A 1 89 ? -28.199 -9.735 19.146 1.00 56.59 89 THR A C 1
ATOM 717 O O . THR A 1 89 ? -29.382 -9.429 19.240 1.00 56.59 89 THR A O 1
ATOM 720 N N . ILE A 1 90 ? -27.807 -11.005 18.972 1.00 51.34 90 ILE A N 1
ATOM 721 C CA . ILE A 1 90 ? -28.722 -12.157 18.863 1.00 51.34 90 ILE A CA 1
ATOM 722 C C . ILE A 1 90 ? -28.858 -12.892 20.208 1.00 51.34 90 ILE A C 1
ATOM 724 O O . ILE A 1 90 ? -29.851 -13.578 20.448 1.00 51.34 90 ILE A O 1
ATOM 728 N N . VAL A 1 91 ? -27.879 -12.745 21.105 1.00 47.97 91 VAL A N 1
ATOM 729 C CA . VAL A 1 91 ? -27.832 -13.434 22.399 1.00 47.97 91 VAL A CA 1
ATOM 730 C C . VAL A 1 91 ? -27.697 -12.401 23.518 1.00 47.97 91 VAL A C 1
ATOM 732 O O . VAL A 1 91 ? -26.613 -12.191 24.059 1.00 47.97 91 VAL A O 1
ATOM 735 N N . ASP A 1 92 ? -28.825 -11.800 23.896 1.00 47.16 92 ASP A N 1
ATOM 736 C CA . ASP A 1 92 ? -29.018 -10.819 24.985 1.00 47.16 92 ASP A CA 1
ATOM 737 C C . ASP A 1 92 ? -28.659 -11.333 26.410 1.00 47.16 92 ASP A C 1
ATOM 739 O O . ASP A 1 92 ? -29.198 -10.872 27.414 1.00 47.16 92 ASP A O 1
ATOM 743 N N . GLY A 1 93 ? -27.770 -12.323 26.562 1.00 50.12 93 GLY A N 1
ATOM 744 C CA . GLY A 1 93 ? -27.578 -12.995 27.854 1.00 50.12 93 GLY A CA 1
ATOM 745 C C . GLY A 1 93 ? -26.268 -13.734 28.106 1.00 50.12 93 GLY A C 1
ATOM 746 O O . GLY A 1 93 ? -26.122 -14.308 29.184 1.00 50.12 93 GLY A O 1
ATOM 747 N N . VAL A 1 94 ? -25.297 -13.737 27.187 1.00 48.16 94 VAL A N 1
ATOM 748 C CA . VAL A 1 94 ? -23.997 -14.379 27.455 1.00 48.16 94 VAL A CA 1
ATOM 749 C C . VAL A 1 94 ? -22.911 -13.311 27.501 1.00 48.16 94 VAL A C 1
ATOM 751 O O . VAL A 1 94 ? -22.520 -12.756 26.479 1.00 48.16 94 VAL A O 1
ATOM 754 N N . ASN A 1 95 ? -22.428 -13.020 28.712 1.00 52.47 95 ASN A N 1
ATOM 755 C CA . ASN A 1 95 ? -21.299 -12.128 28.982 1.00 52.47 95 ASN A CA 1
ATOM 756 C C . ASN A 1 95 ? -20.019 -12.664 28.316 1.00 52.47 95 ASN A C 1
ATOM 758 O O . ASN A 1 95 ? -19.212 -13.339 28.953 1.00 52.47 95 ASN A O 1
ATOM 762 N N . LEU A 1 96 ? -19.836 -12.390 27.024 1.00 57.38 96 LEU A N 1
ATOM 763 C CA . LEU A 1 96 ? -18.625 -12.751 26.299 1.00 57.38 96 LEU A CA 1
ATOM 764 C C . 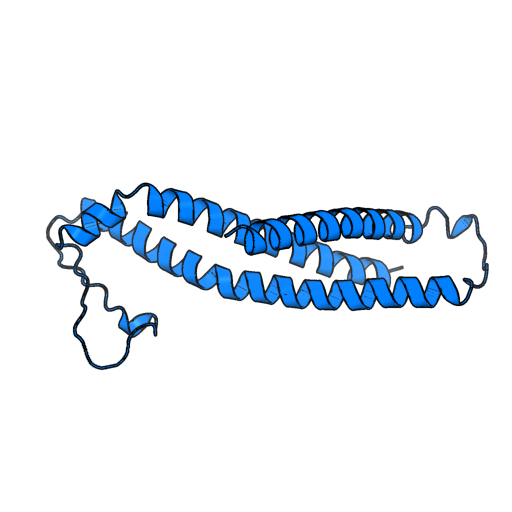LEU A 1 96 ? -17.586 -11.645 26.520 1.00 57.38 96 LEU A C 1
ATOM 766 O O . LEU A 1 96 ? -17.760 -10.511 26.061 1.00 57.38 96 LEU A O 1
ATOM 770 N N . CYS A 1 97 ? -16.541 -11.966 27.281 1.00 59.66 97 CYS A N 1
ATOM 771 C CA . CYS A 1 97 ? -15.459 -11.048 27.618 1.00 59.66 97 CYS A CA 1
ATOM 772 C C . CYS A 1 97 ? -14.241 -11.304 26.737 1.00 59.66 97 CYS A C 1
ATOM 774 O O . CYS A 1 97 ? -13.638 -12.373 26.796 1.00 59.66 97 CYS A O 1
ATOM 776 N N . LEU A 1 98 ? -13.887 -10.308 25.926 1.00 61.97 98 LEU A N 1
ATOM 777 C CA . LEU A 1 98 ? -12.665 -10.305 25.140 1.00 61.97 98 LEU A CA 1
ATOM 778 C C . LEU A 1 98 ? -11.478 -10.019 26.055 1.00 61.97 98 LEU A C 1
ATOM 780 O O . LEU A 1 98 ? -11.381 -8.950 26.663 1.00 61.97 98 LEU A O 1
ATOM 784 N N . ASP A 1 99 ? -10.573 -10.986 26.136 1.00 57.41 99 ASP A N 1
ATOM 785 C CA . ASP A 1 99 ? -9.305 -10.846 26.834 1.00 57.41 99 ASP A CA 1
ATOM 786 C C . ASP A 1 99 ? -8.223 -10.458 25.811 1.00 57.41 99 ASP A C 1
ATOM 788 O O . ASP A 1 99 ? -7.800 -11.260 24.973 1.00 57.41 99 ASP A O 1
ATOM 792 N N . LEU A 1 100 ? -7.785 -9.194 25.844 1.00 57.03 100 LEU A N 1
ATOM 793 C CA . LEU A 1 100 ? -6.758 -8.652 24.939 1.00 57.03 100 LEU A CA 1
ATOM 794 C C . LEU A 1 100 ? -5.395 -9.360 25.076 1.00 57.03 100 LEU A C 1
ATOM 796 O O . LEU A 1 100 ? -4.522 -9.193 24.222 1.00 57.03 100 LEU A O 1
ATOM 800 N N . ARG A 1 101 ? -5.216 -10.197 26.107 1.00 54.88 101 ARG A N 1
ATOM 801 C CA . ARG A 1 101 ? -4.024 -11.024 26.320 1.00 54.88 101 ARG A CA 1
ATOM 802 C C . ARG A 1 101 ? -3.787 -12.033 25.195 1.00 54.88 101 ARG A C 1
ATOM 804 O O . ARG A 1 101 ? -2.638 -12.344 24.896 1.00 54.88 101 ARG A O 1
ATOM 811 N N . GLN A 1 102 ? -4.844 -12.504 24.533 1.00 55.47 102 GLN A N 1
ATOM 812 C CA . GLN A 1 102 ? -4.737 -13.478 23.440 1.00 55.47 102 GLN A CA 1
ATOM 813 C C . GLN A 1 102 ? -4.200 -12.862 22.133 1.00 55.47 102 GLN A C 1
ATOM 815 O O . GLN A 1 102 ? -3.724 -13.583 21.260 1.00 55.47 102 GLN A O 1
ATOM 820 N N . TYR A 1 103 ? -4.223 -11.529 22.029 1.00 58.31 103 TYR A N 1
ATOM 821 C CA . TYR A 1 103 ? -3.719 -10.760 20.886 1.00 58.31 103 TYR A CA 1
ATOM 822 C C . TYR A 1 103 ? -2.331 -10.143 21.147 1.00 58.31 103 TYR A C 1
ATOM 824 O O . TYR A 1 103 ? -1.831 -9.383 20.323 1.00 58.31 103 TYR A O 1
ATOM 832 N N . GLY A 1 104 ? -1.698 -10.461 22.287 1.00 53.81 104 GLY A N 1
ATOM 833 C CA . GLY A 1 104 ? -0.309 -10.090 22.597 1.00 53.81 104 GLY A CA 1
ATOM 834 C C . GLY A 1 104 ? -0.050 -8.594 22.815 1.00 53.81 104 GLY A C 1
ATOM 835 O O . GLY A 1 104 ? 1.106 -8.185 22.869 1.00 53.81 104 GLY A O 1
ATOM 836 N N . ILE A 1 105 ? -1.100 -7.776 22.938 1.00 53.00 105 ILE A N 1
ATOM 837 C CA . ILE A 1 105 ? -1.015 -6.307 22.866 1.00 53.00 105 ILE A CA 1
ATOM 838 C C . ILE A 1 105 ? -0.931 -5.613 24.241 1.00 53.00 105 ILE A C 1
ATOM 840 O O . ILE A 1 105 ? -0.802 -4.393 24.306 1.00 53.00 105 ILE A O 1
ATOM 844 N N . VAL A 1 106 ? -0.969 -6.367 25.351 1.00 45.62 106 VAL A N 1
ATOM 845 C CA . VAL A 1 106 ? -1.003 -5.806 26.717 1.00 45.62 106 VAL A CA 1
ATOM 846 C C . VAL A 1 106 ? -0.040 -6.535 27.658 1.00 45.62 106 VAL A C 1
ATOM 848 O O . VAL A 1 106 ? 0.050 -7.763 27.659 1.00 45.62 106 VAL A O 1
ATOM 851 N N . THR A 1 107 ? 0.671 -5.764 28.480 1.00 45.38 107 THR A N 1
ATOM 852 C CA . THR A 1 107 ? 1.513 -6.242 29.579 1.00 45.38 107 THR A CA 1
ATOM 853 C C . THR A 1 107 ? 0.681 -6.969 30.644 1.00 45.38 107 THR A C 1
ATOM 855 O O . THR A 1 107 ? -0.450 -6.598 30.953 1.00 45.38 107 THR A O 1
ATOM 858 N N . ILE A 1 108 ? 1.252 -8.030 31.220 1.00 49.66 108 ILE A N 1
ATOM 859 C CA . ILE A 1 108 ? 0.689 -8.785 32.351 1.00 49.66 108 ILE A CA 1
ATOM 860 C C . ILE A 1 108 ? 0.603 -7.841 33.560 1.00 49.66 108 ILE A C 1
ATOM 862 O O . ILE A 1 108 ? 1.604 -7.618 34.234 1.00 49.66 108 ILE A O 1
ATOM 866 N N . GLY A 1 109 ? -0.560 -7.223 33.796 1.00 48.59 109 GLY A N 1
ATOM 867 C CA . GLY A 1 109 ? -0.709 -6.287 34.917 1.00 48.59 109 GLY A CA 1
ATOM 868 C C . GLY A 1 109 ? -2.068 -5.606 35.114 1.00 48.59 109 GLY A C 1
ATOM 869 O O . GLY A 1 109 ? -2.390 -5.290 36.252 1.00 48.59 109 GLY A O 1
ATOM 870 N N . GLU A 1 110 ? -2.894 -5.416 34.078 1.00 48.66 110 GLU A N 1
ATOM 871 C CA . GLU A 1 110 ? -4.244 -4.838 34.227 1.00 48.66 110 GLU A CA 1
ATOM 872 C C . GLU A 1 110 ? -5.315 -5.764 33.630 1.00 48.66 110 GLU A C 1
ATOM 874 O O . GLU A 1 110 ? -5.254 -6.133 32.456 1.00 48.66 110 GLU A O 1
ATOM 879 N N . GLU A 1 111 ? -6.327 -6.118 34.429 1.00 46.66 111 GLU A N 1
ATOM 880 C CA . GLU A 1 111 ? -7.503 -6.882 33.996 1.00 46.66 111 GLU A CA 1
ATOM 881 C C . GLU A 1 111 ? -8.425 -6.020 33.113 1.00 46.66 111 GLU A C 1
ATOM 883 O O . GLU A 1 111 ? -9.495 -5.587 33.532 1.00 46.66 111 GLU A O 1
ATOM 888 N N . LYS A 1 112 ? -8.040 -5.758 31.861 1.00 52.59 112 LYS A N 1
ATOM 889 C CA . LYS A 1 112 ? -8.933 -5.128 30.872 1.00 52.59 112 LYS A CA 1
ATOM 890 C C . LYS A 1 112 ? -9.666 -6.197 30.070 1.00 52.59 112 LYS A C 1
ATOM 892 O O . LYS A 1 112 ? -9.448 -6.357 28.874 1.00 52.59 112 LYS A O 1
ATOM 897 N N . LYS A 1 113 ? -10.541 -6.945 30.748 1.00 53.81 113 LYS A N 1
ATOM 898 C CA . LYS A 1 113 ? -11.554 -7.780 30.088 1.00 53.81 113 LYS A CA 1
ATOM 899 C C . LYS A 1 113 ? -12.599 -6.845 29.488 1.00 53.81 113 LYS A C 1
ATOM 901 O O . LYS A 1 113 ? -13.349 -6.207 30.222 1.00 53.81 113 LYS A O 1
ATOM 906 N N . VAL A 1 114 ? -12.641 -6.731 28.164 1.00 57.25 114 VAL A N 1
ATOM 907 C CA . VAL A 1 114 ? -13.670 -5.930 27.490 1.00 57.25 114 VAL A CA 1
ATOM 908 C C . VAL A 1 114 ? -14.867 -6.839 27.262 1.00 57.25 114 VAL A C 1
ATOM 910 O O . VAL A 1 114 ? -14.891 -7.653 26.341 1.00 57.25 114 VAL A O 1
ATOM 913 N N . CYS A 1 115 ? -15.835 -6.768 28.171 1.00 61.03 115 CYS A N 1
ATOM 914 C CA . CYS A 1 115 ? -17.057 -7.554 28.085 1.00 61.03 115 CYS A CA 1
ATOM 915 C C . CYS A 1 115 ? -18.075 -6.897 27.152 1.00 61.03 115 CYS A C 1
ATOM 917 O O . CYS A 1 115 ? -18.259 -5.679 27.171 1.00 61.03 115 CYS A O 1
ATOM 919 N N . THR A 1 116 ? -18.754 -7.733 26.363 1.00 56.88 116 THR A N 1
ATOM 920 C CA . THR A 1 116 ? -19.827 -7.363 25.420 1.00 56.88 116 THR A CA 1
ATOM 921 C C . THR A 1 116 ? -20.933 -6.515 26.071 1.00 56.88 116 THR A C 1
ATOM 923 O O . THR A 1 116 ? -21.560 -5.704 25.400 1.00 56.88 116 THR A O 1
ATOM 926 N N . SER A 1 117 ? -21.130 -6.638 27.387 1.00 53.97 117 SER A N 1
ATOM 927 C CA . SER A 1 117 ? -22.101 -5.879 28.188 1.00 53.97 117 SER A CA 1
ATOM 928 C C . SER A 1 117 ? -21.668 -4.452 28.568 1.00 53.97 117 SER A C 1
ATOM 930 O O . SER A 1 117 ? -22.405 -3.757 29.262 1.00 53.97 117 SER A O 1
ATOM 932 N N . SER A 1 118 ? -20.491 -3.988 28.136 1.00 59.72 118 SER A N 1
ATOM 933 C CA . SER A 1 118 ? -20.048 -2.607 28.363 1.00 59.72 118 SER A CA 1
ATOM 934 C C . SER A 1 118 ? -20.559 -1.659 27.268 1.00 59.72 118 SER A C 1
ATOM 936 O O . SER A 1 118 ? -20.384 -1.913 26.077 1.00 59.72 118 SER A O 1
ATOM 938 N N . GLU A 1 119 ? -21.151 -0.523 27.657 1.00 59.84 119 GLU A N 1
ATOM 939 C CA . GLU A 1 119 ? -21.667 0.493 26.715 1.00 59.84 119 GLU A CA 1
ATOM 940 C C . GLU A 1 119 ? -20.602 1.009 25.732 1.00 59.84 119 GLU A C 1
ATOM 942 O O . GLU A 1 119 ? -20.919 1.413 24.612 1.00 59.84 119 GLU A O 1
ATOM 947 N N . SER A 1 120 ? -19.328 0.993 26.129 1.00 61.19 120 SER A N 1
ATOM 948 C CA . SER A 1 120 ? -18.201 1.378 25.277 1.00 61.19 120 SER A CA 1
ATOM 949 C C . SER A 1 120 ? -17.980 0.408 24.112 1.00 61.19 120 SER A C 1
ATOM 951 O O . SER A 1 120 ? -17.607 0.856 23.030 1.00 61.19 120 SER A O 1
ATOM 953 N N . PHE A 1 121 ? -18.250 -0.891 24.295 1.00 66.12 121 PHE A N 1
ATOM 954 C CA . PHE A 1 121 ? -18.135 -1.899 23.238 1.00 66.12 121 PHE A CA 1
ATOM 955 C C . PHE A 1 121 ? -19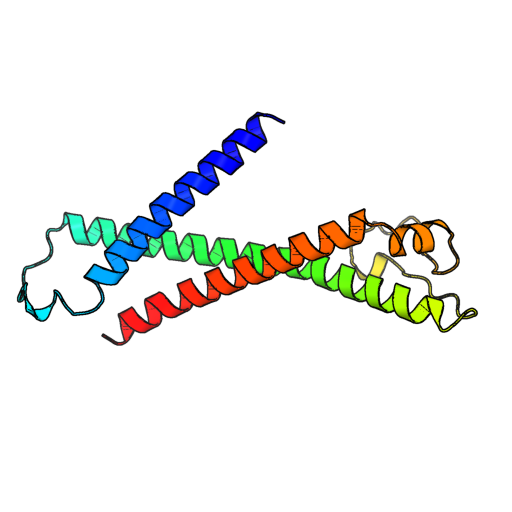.272 -1.777 22.217 1.00 66.12 121 PHE A C 1
ATOM 957 O O . PHE A 1 121 ? -19.020 -1.789 21.015 1.00 66.12 121 PHE A O 1
ATOM 964 N N . ILE A 1 122 ? -20.506 -1.553 22.682 1.00 64.88 122 ILE A N 1
ATOM 965 C CA . ILE A 1 122 ? -21.667 -1.319 21.805 1.00 64.88 122 ILE A CA 1
ATOM 966 C C . ILE A 1 122 ? -21.474 -0.040 20.978 1.00 64.88 122 ILE A C 1
ATOM 968 O O . ILE A 1 122 ? -21.681 -0.054 19.766 1.00 64.88 122 ILE A O 1
ATOM 972 N N . LYS A 1 123 ? -20.988 1.048 21.593 1.00 66.38 123 LYS A N 1
ATOM 973 C CA . LYS A 1 123 ? -20.651 2.285 20.867 1.00 66.38 123 LYS A CA 1
ATOM 974 C C . LYS A 1 123 ? -19.496 2.110 19.878 1.00 66.38 123 LYS A C 1
ATOM 976 O O . LYS A 1 123 ? -19.480 2.790 18.858 1.00 66.38 123 LYS A O 1
ATOM 981 N N . MET A 1 124 ? -18.543 1.213 20.144 1.00 65.75 124 MET A N 1
ATOM 982 C CA . MET A 1 124 ? -17.517 0.847 19.161 1.00 65.75 124 MET A CA 1
ATOM 983 C C . MET A 1 124 ? -18.120 0.062 17.987 1.00 65.75 124 MET A C 1
ATOM 985 O O . MET A 1 124 ? -17.845 0.410 16.842 1.00 65.75 124 MET A O 1
ATOM 989 N N . CYS A 1 125 ? -18.980 -0.930 18.235 1.00 71.00 125 CYS A N 1
ATOM 990 C CA . CYS A 1 125 ? -19.639 -1.703 17.173 1.00 71.00 125 CYS A CA 1
ATOM 991 C C . CYS A 1 125 ? -20.461 -0.832 16.204 1.00 71.00 125 CYS A C 1
ATOM 993 O O . CYS A 1 125 ? -20.520 -1.144 15.018 1.00 71.00 125 CYS A O 1
ATOM 995 N N . ASP A 1 126 ? -21.063 0.255 16.694 1.00 71.94 126 ASP A N 1
ATOM 996 C CA . ASP A 1 126 ? -21.856 1.202 15.893 1.00 71.94 126 ASP A CA 1
ATOM 997 C C . ASP A 1 126 ? -21.023 2.364 15.309 1.00 71.94 126 ASP A C 1
ATOM 999 O O . ASP A 1 126 ? -21.513 3.207 14.559 1.00 71.94 126 ASP A O 1
ATOM 1003 N N . SER A 1 127 ? -19.730 2.444 15.642 1.00 75.81 127 SER A N 1
ATOM 1004 C CA . SER A 1 127 ? -18.901 3.568 15.211 1.00 75.81 127 SER A CA 1
ATOM 1005 C C . SER A 1 127 ? -18.559 3.494 13.718 1.00 75.81 127 SER A C 1
ATOM 1007 O O . SER A 1 127 ? -17.941 2.550 13.223 1.00 75.81 127 SER A O 1
ATOM 1009 N N . ASN A 1 128 ? -18.889 4.563 12.992 1.00 70.06 128 ASN A N 1
ATOM 1010 C CA . ASN A 1 128 ? -18.547 4.700 11.574 1.00 70.06 128 ASN A CA 1
ATOM 1011 C C . ASN A 1 128 ? -17.021 4.779 11.334 1.00 70.06 128 ASN A C 1
ATOM 1013 O O . ASN A 1 128 ? -16.529 4.439 10.260 1.00 70.06 128 ASN A O 1
ATOM 1017 N N . GLU A 1 129 ? -16.265 5.177 12.361 1.00 72.19 129 GLU A N 1
ATOM 1018 C CA . GLU A 1 129 ? -14.796 5.203 12.382 1.00 72.19 129 GLU A CA 1
ATOM 1019 C C . GLU A 1 129 ? -14.198 3.803 12.151 1.00 72.19 129 GLU A C 1
ATOM 1021 O O . GLU A 1 129 ? -13.262 3.634 11.362 1.00 72.19 129 GLU A O 1
ATOM 1026 N N . LEU A 1 130 ? -14.772 2.778 12.794 1.00 68.56 130 LEU A N 1
ATOM 1027 C CA . LEU A 1 130 ? -14.346 1.388 12.633 1.00 68.56 130 LEU A CA 1
ATOM 1028 C C . LEU A 1 130 ? -14.679 0.855 11.236 1.00 68.56 130 LEU A C 1
ATOM 1030 O O . LEU A 1 130 ? -13.844 0.193 10.619 1.00 68.56 130 LEU A O 1
ATOM 1034 N N . ASN A 1 131 ? -15.851 1.207 10.703 1.00 76.88 131 ASN A N 1
ATOM 1035 C CA . ASN A 1 131 ? -16.271 0.812 9.360 1.00 76.88 131 ASN A CA 1
ATOM 1036 C C . ASN A 1 131 ? -15.365 1.413 8.266 1.00 76.88 131 ASN A C 1
ATOM 1038 O O . ASN A 1 131 ? -14.862 0.698 7.400 1.00 76.88 131 ASN A O 1
ATOM 1042 N N . MET A 1 132 ? -15.078 2.717 8.332 1.00 80.88 132 MET A N 1
ATOM 1043 C CA . MET A 1 132 ? -14.178 3.382 7.379 1.00 80.88 132 MET A CA 1
ATOM 1044 C C . MET A 1 132 ? -12.764 2.787 7.418 1.00 80.88 132 MET A C 1
ATOM 1046 O O . MET A 1 132 ? -12.167 2.511 6.375 1.00 80.88 132 MET A O 1
ATOM 1050 N N . THR A 1 133 ? -12.248 2.529 8.621 1.00 78.69 133 THR A N 1
ATOM 1051 C CA . THR A 1 133 ? -10.928 1.919 8.829 1.00 78.69 133 THR A CA 1
ATOM 1052 C C . THR A 1 133 ? -10.864 0.502 8.254 1.00 78.69 133 THR A C 1
ATOM 1054 O O . THR A 1 133 ? -9.901 0.153 7.571 1.00 78.69 133 THR A O 1
ATOM 1057 N N . PHE A 1 134 ? -11.912 -0.298 8.453 1.00 77.81 134 PHE A N 1
ATOM 1058 C CA . PHE A 1 134 ? -12.024 -1.647 7.901 1.00 77.81 134 PHE A CA 1
ATOM 1059 C C . PHE A 1 134 ? -11.930 -1.661 6.371 1.00 77.81 134 PHE A C 1
ATOM 1061 O O . PHE A 1 134 ? -11.129 -2.409 5.804 1.00 77.81 134 PHE A O 1
ATOM 1068 N N . HIS A 1 135 ? -12.683 -0.786 5.701 1.00 82.94 135 HIS A N 1
ATOM 1069 C CA . HIS A 1 135 ? -12.629 -0.665 4.246 1.00 82.94 135 HIS A CA 1
ATOM 1070 C C . HIS A 1 135 ? -11.234 -0.256 3.751 1.00 82.94 135 HIS A C 1
ATOM 1072 O O . HIS A 1 135 ? -10.729 -0.846 2.794 1.00 82.94 135 HIS A O 1
ATOM 1078 N N . LEU A 1 136 ? -10.580 0.695 4.424 1.00 85.62 136 LEU A N 1
ATOM 1079 C CA . LEU A 1 136 ? -9.220 1.130 4.089 1.00 85.62 136 LEU A CA 1
ATOM 1080 C C . LEU A 1 136 ? -8.198 -0.010 4.212 1.00 85.62 136 LEU A C 1
ATOM 1082 O O . LEU A 1 136 ? -7.392 -0.206 3.302 1.00 85.62 136 LEU A O 1
ATOM 1086 N N . PHE A 1 137 ? -8.247 -0.794 5.293 1.00 83.94 137 PHE A N 1
ATOM 1087 C CA . PHE A 1 137 ? -7.332 -1.922 5.490 1.00 83.94 137 PHE A CA 1
ATOM 1088 C C . PHE A 1 137 ? -7.566 -3.062 4.495 1.00 83.94 137 PHE A C 1
ATOM 1090 O O . PHE A 1 137 ? -6.595 -3.649 4.021 1.00 83.94 137 PHE A O 1
ATOM 1097 N N . ILE A 1 138 ? -8.818 -3.358 4.131 1.00 87.25 138 ILE A N 1
ATOM 1098 C CA . ILE A 1 138 ? -9.118 -4.370 3.105 1.00 87.25 138 ILE A CA 1
ATOM 1099 C C . ILE A 1 138 ? -8.588 -3.941 1.746 1.00 87.25 138 ILE A C 1
ATOM 1101 O O . ILE A 1 138 ? -7.948 -4.738 1.064 1.00 87.25 138 ILE A O 1
ATOM 1105 N N . VAL A 1 139 ? -8.836 -2.692 1.346 1.00 89.56 139 VAL A N 1
ATOM 1106 C CA . VAL A 1 139 ? -8.343 -2.173 0.066 1.00 89.56 139 VAL A CA 1
ATOM 1107 C C . VAL A 1 139 ? -6.814 -2.177 0.047 1.00 89.56 139 VAL A C 1
ATOM 1109 O O . VAL A 1 139 ? -6.222 -2.582 -0.951 1.00 89.56 139 VAL A O 1
ATOM 1112 N N . ALA A 1 140 ? -6.169 -1.811 1.158 1.00 88.56 140 ALA A N 1
ATOM 1113 C CA . ALA A 1 140 ? -4.717 -1.884 1.291 1.00 88.56 140 ALA A CA 1
ATOM 1114 C C . ALA A 1 140 ? -4.191 -3.326 1.177 1.00 88.56 140 ALA A C 1
ATOM 1116 O O . ALA A 1 140 ? -3.232 -3.562 0.444 1.00 88.56 140 ALA A O 1
ATOM 1117 N N . LEU A 1 141 ? -4.833 -4.295 1.841 1.00 89.25 141 LEU A N 1
ATOM 1118 C CA . LEU A 1 141 ? -4.462 -5.711 1.775 1.00 89.25 141 LEU A CA 1
ATOM 1119 C C . LEU A 1 141 ? -4.649 -6.279 0.362 1.00 89.25 141 LEU A C 1
ATOM 1121 O O . LEU A 1 141 ? -3.754 -6.944 -0.155 1.00 89.25 141 LEU A O 1
ATOM 1125 N N . ALA A 1 142 ? -5.786 -5.995 -0.276 1.00 91.50 142 ALA A N 1
ATOM 1126 C CA . ALA A 1 142 ? -6.081 -6.437 -1.635 1.00 91.50 142 ALA A CA 1
ATOM 1127 C C . ALA A 1 142 ? -5.109 -5.820 -2.651 1.00 91.50 142 ALA A C 1
ATOM 1129 O O . ALA A 1 142 ? -4.585 -6.530 -3.507 1.00 91.50 142 ALA A O 1
ATOM 1130 N N . GLY A 1 143 ? -4.818 -4.521 -2.525 1.00 87.56 143 GLY A N 1
ATOM 1131 C CA . GLY A 1 143 ? -3.859 -3.820 -3.377 1.00 87.56 143 GLY A CA 1
ATOM 1132 C C . GLY A 1 143 ? -2.435 -4.352 -3.216 1.00 87.56 143 GLY A C 1
ATOM 1133 O O . GLY A 1 143 ? -1.778 -4.664 -4.208 1.00 87.56 143 GLY A O 1
ATOM 1134 N N . ALA A 1 144 ? -1.974 -4.528 -1.975 1.00 88.12 144 ALA A N 1
ATOM 1135 C CA . ALA A 1 144 ? -0.657 -5.093 -1.696 1.00 88.12 144 ALA A CA 1
ATOM 1136 C C . ALA A 1 144 ? -0.556 -6.561 -2.157 1.00 88.12 144 ALA A C 1
ATOM 1138 O O . ALA A 1 144 ? 0.445 -6.946 -2.757 1.00 88.12 144 ALA A O 1
ATOM 1139 N N . GLY A 1 145 ? -1.608 -7.365 -1.964 1.00 87.12 145 GLY A N 1
ATOM 1140 C CA . GLY A 1 145 ? -1.680 -8.745 -2.449 1.00 87.12 145 GLY A CA 1
ATOM 1141 C C . GLY A 1 145 ? -1.637 -8.839 -3.976 1.00 87.12 145 GLY A C 1
ATOM 1142 O O . GLY A 1 145 ? -0.852 -9.614 -4.520 1.00 87.12 145 GLY A O 1
ATOM 1143 N N . ALA A 1 146 ? -2.411 -8.007 -4.679 1.00 87.88 146 ALA A N 1
ATOM 1144 C CA . ALA A 1 146 ? -2.378 -7.929 -6.138 1.00 87.88 146 ALA A CA 1
ATOM 1145 C C . ALA A 1 146 ? -0.987 -7.528 -6.659 1.00 87.88 146 ALA A C 1
ATOM 1147 O O . ALA A 1 146 ? -0.502 -8.121 -7.622 1.00 87.88 146 ALA A O 1
ATOM 1148 N N . ALA A 1 147 ? -0.317 -6.581 -5.993 1.00 85.44 147 ALA A N 1
ATOM 1149 C CA . ALA A 1 147 ? 1.042 -6.174 -6.339 1.00 85.44 147 ALA A CA 1
ATOM 1150 C C . ALA A 1 147 ? 2.046 -7.329 -6.176 1.00 85.44 147 ALA A C 1
ATOM 1152 O O . ALA A 1 147 ? 2.851 -7.567 -7.075 1.00 85.44 147 ALA A O 1
ATOM 1153 N N . VAL A 1 148 ? 1.974 -8.087 -5.073 1.00 86.00 148 VAL A N 1
ATOM 1154 C CA . VAL A 1 148 ? 2.822 -9.273 -4.856 1.00 86.00 148 VAL A CA 1
ATOM 1155 C C . VAL A 1 148 ? 2.576 -10.327 -5.937 1.00 86.00 148 VAL A C 1
ATOM 1157 O O . VAL A 1 148 ? 3.534 -10.808 -6.535 1.00 86.00 148 VAL A O 1
ATOM 1160 N N . ILE A 1 149 ? 1.314 -10.644 -6.250 1.00 85.38 149 ILE A N 1
ATOM 1161 C CA . ILE A 1 149 ? 0.969 -11.625 -7.293 1.00 85.38 149 ILE A CA 1
ATOM 1162 C C . ILE A 1 149 ? 1.507 -11.182 -8.662 1.00 85.38 149 ILE A C 1
ATOM 1164 O O . ILE A 1 149 ? 2.114 -11.984 -9.377 1.00 85.38 149 ILE A O 1
ATOM 1168 N N . ALA A 1 150 ? 1.337 -9.907 -9.019 1.00 80.81 150 ALA A N 1
ATOM 1169 C CA . ALA A 1 150 ? 1.844 -9.354 -10.273 1.00 80.81 150 ALA A CA 1
ATOM 1170 C C . ALA A 1 150 ? 3.379 -9.434 -10.358 1.00 80.81 150 ALA A C 1
ATOM 1172 O O . ALA A 1 150 ? 3.919 -9.885 -11.369 1.00 80.81 150 ALA A O 1
ATOM 1173 N N . MET A 1 151 ? 4.086 -9.070 -9.283 1.00 76.81 151 MET A N 1
ATOM 1174 C CA . MET A 1 151 ? 5.551 -9.117 -9.238 1.00 76.81 151 MET A CA 1
ATOM 1175 C C . MET A 1 151 ? 6.110 -10.543 -9.228 1.00 76.81 151 MET A C 1
ATOM 1177 O O . MET A 1 151 ? 7.194 -10.750 -9.757 1.00 76.81 151 MET A O 1
ATOM 1181 N N . VAL A 1 152 ? 5.393 -11.528 -8.679 1.00 75.38 152 VAL A N 1
ATOM 1182 C CA . VAL A 1 152 ? 5.785 -12.952 -8.732 1.00 75.38 152 VAL A CA 1
ATOM 1183 C C . VAL A 1 152 ? 5.556 -13.555 -10.124 1.00 75.38 152 VAL A C 1
ATOM 1185 O O . VAL A 1 152 ? 6.317 -14.425 -10.553 1.00 75.38 152 VAL A O 1
ATOM 1188 N N . SER A 1 153 ? 4.548 -13.071 -10.853 1.00 69.75 153 SER A N 1
ATOM 1189 C CA . SER A 1 153 ? 4.210 -13.559 -12.199 1.00 69.75 153 SER A CA 1
ATOM 1190 C C . SER A 1 153 ? 5.190 -13.070 -13.281 1.00 69.75 153 SER A C 1
ATOM 1192 O O . SER A 1 153 ? 5.380 -13.729 -14.300 1.00 69.75 153 SER A O 1
ATOM 1194 N N . TYR A 1 154 ? 5.849 -11.927 -13.065 1.00 62.12 154 TYR A N 1
ATOM 1195 C CA . TYR A 1 154 ? 6.822 -11.353 -14.003 1.00 62.12 154 TYR A CA 1
ATOM 1196 C C . TYR A 1 154 ? 8.109 -12.200 -14.189 1.00 62.12 154 TYR A C 1
ATOM 1198 O O . TYR A 1 154 ? 8.464 -12.495 -15.332 1.00 62.12 154 TYR A O 1
ATOM 1206 N N . PRO A 1 155 ? 8.808 -12.670 -13.131 1.00 57.12 155 PRO A N 1
ATOM 1207 C CA . PRO A 1 155 ? 10.014 -13.488 -13.284 1.00 57.12 155 PRO A CA 1
ATOM 1208 C C . PRO A 1 155 ? 9.740 -14.905 -13.812 1.00 57.12 155 PRO A C 1
ATOM 1210 O O . PRO A 1 155 ? 10.619 -15.488 -14.443 1.00 57.12 155 PRO A O 1
ATOM 1213 N N . THR A 1 156 ? 8.539 -15.463 -13.613 1.00 51.06 156 THR A N 1
ATOM 1214 C CA . THR A 1 156 ? 8.166 -16.780 -14.171 1.00 51.06 156 THR A CA 1
ATOM 1215 C C . THR A 1 156 ? 8.024 -16.740 -15.694 1.00 51.06 156 THR A C 1
ATOM 1217 O O . THR A 1 156 ? 8.397 -17.698 -16.371 1.00 51.06 156 THR A O 1
ATOM 1220 N N . LEU A 1 157 ? 7.568 -15.616 -16.254 1.00 47.09 157 LEU A N 1
ATOM 1221 C CA . LEU A 1 157 ? 7.576 -15.376 -17.701 1.00 47.09 157 LEU A CA 1
ATOM 1222 C C . LEU A 1 157 ? 9.001 -15.173 -18.244 1.00 47.09 157 LEU A C 1
ATOM 1224 O O . LEU A 1 157 ? 9.304 -15.621 -19.345 1.00 47.09 157 LEU A O 1
ATOM 1228 N N . TYR A 1 158 ? 9.897 -14.561 -17.460 1.00 46.56 158 TYR A N 1
ATOM 1229 C CA . TYR A 1 158 ? 11.299 -14.380 -17.857 1.00 46.56 158 TYR A CA 1
ATOM 1230 C C . TYR A 1 158 ? 12.098 -15.693 -17.879 1.00 46.56 158 TYR A C 1
ATOM 1232 O O . TYR A 1 158 ? 12.981 -15.837 -18.712 1.00 46.56 158 TYR A O 1
ATOM 1240 N N . SER A 1 159 ? 11.812 -16.659 -16.995 1.00 42.78 159 SER A N 1
ATOM 1241 C CA . SER A 1 159 ? 12.534 -17.946 -16.982 1.00 42.78 159 SER A CA 1
ATOM 1242 C C . SER A 1 159 ? 11.992 -18.987 -17.971 1.00 42.78 159 SER A C 1
ATOM 1244 O O . SER A 1 159 ? 12.574 -20.065 -18.080 1.00 42.78 159 SER A O 1
ATOM 1246 N N . SER A 1 160 ? 10.851 -18.720 -18.610 1.00 37.91 160 SER A N 1
ATOM 1247 C CA . SER A 1 160 ? 10.189 -19.625 -19.562 1.00 37.91 160 SER A CA 1
ATOM 1248 C C . SER A 1 160 ? 10.312 -19.176 -21.026 1.00 37.91 160 SER A C 1
ATOM 1250 O O . SER A 1 160 ? 9.833 -19.886 -21.909 1.00 37.91 160 SER A O 1
ATOM 1252 N N . SER A 1 161 ? 10.972 -18.037 -21.280 1.00 41.09 161 SER A N 1
ATOM 1253 C CA . SER A 1 161 ? 11.396 -17.550 -22.607 1.00 41.09 161 SER A CA 1
ATOM 1254 C C . SER A 1 161 ? 12.915 -17.574 -22.736 1.00 41.09 161 SER A C 1
ATOM 1256 O O . SER A 1 161 ? 13.391 -17.664 -23.886 1.00 41.09 161 SER A O 1
#

InterPro domains:
  IPR001614 Myelin proteolipid protein PLP [PF01275] (1-154)
  IPR001614 Myelin proteolipid protein PLP [PR00214] (26-55)
  IPR001614 Myelin proteolipid protein PLP [PR00214] (136-161)
  IPR001614 Myelin proteolipid protein PLP [PTHR11683] (1-158)
  IPR001614 Myelin proteolipid protein PLP [SM00002] (80-135)
  IPR018237 Myelin proteolipid protein PLP, conserved site [PS01004] (125-144)

Secondary structure (DSSP, 8-state):
-HHHHHHHHHHHHHHHHHHHHHHHHHHHHSSTTTTTSTT----HHHHHHHHHHHHHHHHHHHHHHHHHHHHHHHHHHHHHHHHHHHHHTT-TT---EEEGGGGT-S-TT---EEETTSHHHHHHHT-HHHHHHHHHHHHHHHHHHHHHHHHHHHHHHHT--

Organism: NCBI:txid254563

Radius of gyration: 24.08 Å; chains: 1; bounding box: 56×38×70 Å

Sequence (161 aa):
IDIFKYVIYGVAAAFFVYGILLMVEGFFTTGAIKDLYGDFKITTCGRCVSAWFIMLTYIFMLAWLGVTAFTSLPVYMYFNLWTICRNATIVDGVNLCLDLRQYGIVTIGEEKKVCTSSESFIKMCDSNELNMTFHLFIVALAGAGAAVIAMVSYPTLYSSS